Protein AF-A0A7C6UL46-F1 (afdb_monomer_lite)

Radius of gyration: 17.86 Å; chains: 1; bounding box: 62×29×45 Å

Foldseek 3Di:
DPPPVVVVVVVVVVVLVVLLLVLLCVLLVLLVQPPAPLSVLLSQLLVVQQVVCVVVVNDRDDDDVLVSLVVSQVVCCVVPVDRDPSVVSVVSLQVSQVSSLLSLLVCCLVPVPDPSNVLCCVLQAPVVQSVQQNCVVVVVDVDHGHHDSVSNSVSSVVVSVVVVPPD

Sequence (167 aa):
MKNINYFAANRAEQLNQTTDEIKINKILTQLGIMGETGTSDIIEMINLILERNRENGGNLEPYRLSDIYKMLSEKYERKYGKSSNVGAIEQRIRRTVYKALQNIASLGIEDYSNEIFQKYSTSLFDFEEVRKQMNQIKGSSMYGGKINVKKFVEGIIAWLKSDELEI

pLDDT: mean 89.24, std 13.8, range [34.62, 98.88]

Secondary structure (DSSP, 8-state):
--HHHHHHHHHHHHHHHHHHHHHHHHHHHHTT-TTSTTHHHHHHHHHHHHHHHHHTTT------HHHHHHHHHHHHHHHHSSPPPHHHHHHHHHHHHHHHHHHHHHHHHH-TT-HHHHHHHHHTS-HHHHHHHHHHHTTS-SS-PPP-HHHHHHHHHHHHHHTTS--

Structure (mmCIF, N/CA/C/O backbone):
data_AF-A0A7C6UL46-F1
#
_entry.id   AF-A0A7C6UL46-F1
#
loop_
_atom_site.group_PDB
_atom_site.id
_atom_site.type_symbol
_atom_site.label_atom_id
_atom_site.label_alt_id
_atom_site.label_comp_id
_atom_site.label_asym_id
_atom_site.label_entity_id
_atom_site.label_seq_id
_atom_site.pdbx_PDB_ins_code
_atom_site.Cartn_x
_atom_site.Cartn_y
_atom_site.Cartn_z
_atom_site.occupancy
_atom_site.B_iso_or_equiv
_atom_site.auth_seq_id
_atom_site.auth_comp_id
_atom_site.auth_asym_id
_atom_site.auth_atom_id
_atom_site.pdbx_PDB_model_num
ATOM 1 N N . MET A 1 1 ? -41.861 9.714 17.203 1.00 49.47 1 MET A N 1
ATOM 2 C CA . MET A 1 1 ? -41.222 10.126 15.929 1.00 49.47 1 MET A CA 1
ATOM 3 C C . MET A 1 1 ? -39.687 10.002 15.880 1.00 49.47 1 MET A C 1
ATOM 5 O O . MET A 1 1 ? -39.156 10.090 14.786 1.00 49.47 1 MET A O 1
ATOM 9 N N . LYS A 1 2 ? -38.953 9.717 16.976 1.00 49.28 2 LYS A N 1
ATOM 10 C CA . LYS A 1 2 ? -37.472 9.590 16.948 1.00 49.28 2 LYS A CA 1
ATOM 11 C C . LYS A 1 2 ? -36.902 8.251 16.420 1.00 49.28 2 LYS A C 1
ATOM 13 O O . LYS A 1 2 ? -35.712 8.187 16.154 1.00 49.28 2 LYS A O 1
ATOM 18 N N . ASN A 1 3 ? -37.718 7.207 16.226 1.00 54.78 3 ASN A N 1
ATOM 19 C CA . ASN A 1 3 ? -37.216 5.868 15.864 1.00 54.78 3 ASN A CA 1
ATOM 20 C C . ASN A 1 3 ? -36.879 5.682 14.375 1.00 54.78 3 ASN A C 1
ATOM 22 O O . ASN A 1 3 ? -35.936 4.970 14.064 1.00 54.78 3 ASN A O 1
ATOM 26 N N . ILE A 1 4 ? -37.591 6.328 13.446 1.00 55.97 4 ILE A N 1
ATOM 27 C CA . ILE A 1 4 ? -37.422 6.066 12.001 1.00 55.97 4 ILE A CA 1
ATOM 28 C C . ILE A 1 4 ? -36.065 6.582 11.480 1.00 55.97 4 ILE A C 1
ATOM 30 O O . ILE A 1 4 ? -35.416 5.901 10.690 1.00 55.97 4 ILE A O 1
ATOM 34 N N . ASN A 1 5 ? -35.587 7.725 11.988 1.00 61.91 5 ASN A N 1
ATOM 35 C CA . ASN A 1 5 ? -34.289 8.291 11.593 1.00 61.91 5 ASN A CA 1
ATOM 36 C C . ASN A 1 5 ? -33.089 7.462 12.076 1.00 61.91 5 ASN A C 1
ATOM 38 O O . ASN A 1 5 ? -32.083 7.399 11.379 1.00 61.91 5 ASN A O 1
ATOM 42 N N . TYR A 1 6 ? -33.193 6.790 13.227 1.00 63.19 6 TYR A N 1
ATOM 43 C CA . TYR A 1 6 ? -32.100 5.970 13.759 1.00 63.19 6 TYR A CA 1
ATOM 44 C C . TYR A 1 6 ? -31.892 4.682 12.944 1.00 63.19 6 TYR A C 1
ATOM 46 O O . TYR A 1 6 ? -30.762 4.307 12.642 1.00 63.19 6 TYR A O 1
ATOM 54 N N . PHE A 1 7 ? -32.977 4.026 12.519 1.00 65.31 7 PHE A N 1
ATOM 55 C CA . PHE A 1 7 ? -32.885 2.838 11.662 1.00 65.31 7 PHE A CA 1
ATOM 56 C C . PHE A 1 7 ? -32.388 3.164 10.248 1.00 65.31 7 PHE A C 1
ATOM 58 O O . PHE A 1 7 ? -31.629 2.383 9.677 1.00 65.31 7 PHE A O 1
ATOM 65 N N . ALA A 1 8 ? -32.778 4.314 9.689 1.00 69.19 8 ALA A N 1
ATOM 66 C CA . ALA A 1 8 ? -32.301 4.758 8.382 1.00 69.19 8 ALA A CA 1
ATOM 67 C C . ALA A 1 8 ? -30.798 5.098 8.394 1.00 69.19 8 ALA A C 1
ATOM 69 O O . ALA A 1 8 ? -30.080 4.667 7.494 1.00 69.19 8 ALA A O 1
ATOM 70 N N . ALA A 1 9 ? -30.318 5.795 9.433 1.00 68.69 9 ALA A N 1
ATOM 71 C CA . ALA A 1 9 ? 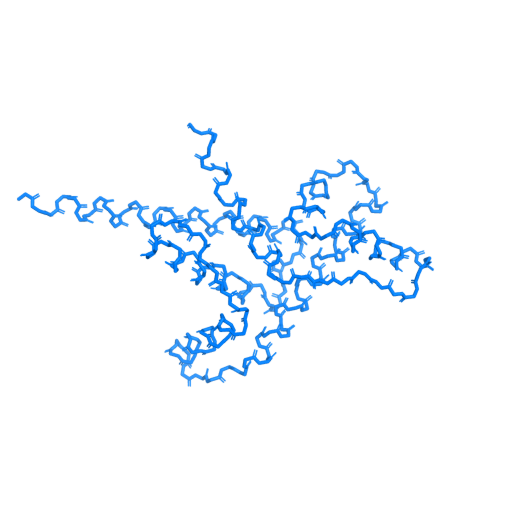-28.902 6.131 9.595 1.00 68.69 9 ALA A CA 1
ATOM 72 C C . ALA A 1 9 ? -28.023 4.878 9.749 1.00 68.69 9 ALA A C 1
ATOM 74 O O . ALA A 1 9 ? -27.068 4.710 8.996 1.00 68.69 9 ALA A O 1
ATOM 75 N N . ASN A 1 10 ? -28.410 3.943 10.627 1.00 70.38 10 ASN A N 1
ATOM 76 C CA . ASN A 1 10 ? -27.687 2.677 10.793 1.00 70.38 10 ASN A CA 1
ATOM 77 C C . ASN A 1 10 ? -27.631 1.865 9.493 1.00 70.38 10 ASN A C 1
ATOM 79 O O . ASN A 1 10 ? -26.597 1.297 9.156 1.00 70.38 10 ASN A O 1
ATOM 83 N N . ARG A 1 11 ? -28.733 1.821 8.732 1.00 72.62 11 ARG A N 1
ATOM 84 C CA . ARG A 1 11 ? -28.777 1.101 7.453 1.00 72.62 11 ARG A CA 1
ATOM 85 C C . ARG A 1 11 ? -27.864 1.739 6.404 1.00 72.62 11 ARG A C 1
ATOM 87 O O . ARG A 1 11 ? -27.209 1.011 5.665 1.00 72.62 11 ARG A O 1
ATOM 94 N N . ALA A 1 12 ? -27.815 3.069 6.338 1.00 69.19 12 ALA A N 1
ATOM 95 C CA . ALA A 1 12 ? -26.926 3.792 5.431 1.00 69.19 12 ALA A CA 1
ATOM 96 C C . ALA A 1 12 ? -25.444 3.568 5.782 1.00 69.19 12 ALA A C 1
ATOM 98 O O . ALA A 1 12 ? -24.642 3.287 4.895 1.00 69.19 12 ALA A O 1
ATOM 99 N N . GLU A 1 13 ? -25.087 3.594 7.069 1.00 68.38 13 GLU A N 1
ATOM 100 C CA . GLU A 1 13 ? -23.722 3.299 7.526 1.00 68.38 13 GLU A CA 1
ATOM 101 C C . GLU A 1 13 ? -23.288 1.866 7.189 1.00 68.38 13 GLU A C 1
ATOM 103 O O . GLU A 1 13 ? -22.175 1.654 6.706 1.00 68.38 13 GLU A O 1
ATOM 108 N N . GLN A 1 14 ? -24.177 0.886 7.375 1.00 66.00 14 GLN A N 1
ATOM 109 C CA . GLN A 1 14 ? -23.903 -0.519 7.059 1.00 66.00 14 GLN A CA 1
ATOM 110 C C . GLN A 1 14 ? -23.704 -0.753 5.552 1.00 66.00 14 GLN A C 1
ATOM 112 O O . GLN A 1 14 ? -22.815 -1.506 5.144 1.00 66.00 14 GLN A O 1
ATOM 117 N N . LEU A 1 15 ? -24.509 -0.087 4.717 1.00 67.56 15 LEU A N 1
ATOM 118 C CA . LEU A 1 15 ? -24.380 -0.132 3.257 1.00 67.56 15 LEU A CA 1
ATOM 119 C C . LEU A 1 15 ? -23.069 0.510 2.783 1.00 67.56 15 LEU A C 1
ATOM 121 O O . LEU A 1 15 ? -22.393 -0.060 1.924 1.00 67.56 15 LEU A O 1
ATOM 125 N N . ASN A 1 16 ? -22.670 1.638 3.377 1.00 72.19 16 ASN A N 1
ATOM 126 C CA . ASN A 1 16 ? -21.404 2.298 3.054 1.00 72.19 16 ASN A CA 1
ATOM 127 C C . ASN A 1 16 ? -20.195 1.434 3.436 1.00 72.19 16 ASN A C 1
ATOM 129 O O . ASN A 1 16 ? -19.322 1.220 2.602 1.00 72.19 16 ASN A O 1
ATOM 133 N N . GLN A 1 17 ? -20.177 0.844 4.637 1.00 72.19 17 GLN A N 1
ATOM 134 C CA . GLN A 1 17 ? -19.095 -0.064 5.052 1.00 72.19 17 GLN A CA 1
ATOM 135 C C . GLN A 1 17 ? -18.964 -1.282 4.128 1.00 72.19 17 GLN A C 1
ATOM 137 O O . GLN A 1 17 ? -17.859 -1.641 3.727 1.00 72.19 17 GLN A O 1
ATOM 142 N N . THR A 1 18 ? -20.093 -1.884 3.742 1.00 75.81 18 THR A N 1
ATOM 143 C CA . THR A 1 18 ? -20.105 -3.023 2.808 1.00 75.81 18 THR A CA 1
ATOM 144 C C . THR A 1 18 ? -19.55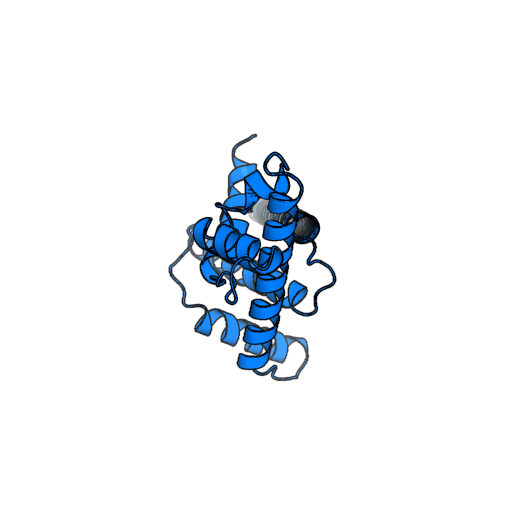7 -2.619 1.433 1.00 75.81 18 THR A C 1
ATOM 146 O O . THR A 1 18 ? -18.841 -3.383 0.787 1.00 75.81 18 THR A O 1
ATOM 149 N N . THR A 1 19 ? -19.863 -1.400 0.987 1.00 84.56 19 THR A N 1
ATOM 150 C CA . THR A 1 19 ? -19.387 -0.862 -0.295 1.00 84.56 19 THR A CA 1
ATOM 151 C C . THR A 1 19 ? -17.882 -0.585 -0.269 1.00 84.56 19 THR A C 1
ATOM 153 O O . THR A 1 19 ? -17.178 -0.969 -1.206 1.00 84.56 19 THR A O 1
ATOM 156 N N . ASP A 1 20 ? -17.378 0.019 0.810 1.00 88.69 20 ASP A N 1
ATOM 157 C CA . ASP A 1 20 ? -15.947 0.266 1.012 1.00 88.69 20 ASP A CA 1
ATOM 158 C C . ASP A 1 20 ? -15.153 -1.043 0.987 1.00 88.69 20 ASP A C 1
ATOM 160 O O . ASP A 1 20 ? -14.155 -1.150 0.275 1.00 88.69 20 ASP A O 1
ATOM 164 N N . GLU A 1 21 ? -15.620 -2.075 1.692 1.00 89.69 21 GLU A N 1
ATOM 165 C CA . GLU A 1 21 ? -14.941 -3.372 1.749 1.00 89.69 21 GLU A CA 1
ATOM 166 C C . GLU A 1 21 ? -14.853 -4.045 0.368 1.00 89.69 21 GLU A C 1
ATOM 168 O O . GLU A 1 21 ? -13.788 -4.535 -0.024 1.00 89.69 21 GLU A O 1
ATOM 173 N N . ILE A 1 22 ? -15.934 -4.010 -0.421 1.00 91.75 22 ILE A N 1
ATOM 174 C CA . ILE A 1 22 ? -15.943 -4.529 -1.800 1.00 91.75 22 ILE A CA 1
ATOM 175 C C . ILE A 1 22 ? -14.927 -3.776 -2.669 1.00 91.75 22 ILE A C 1
ATOM 177 O O . ILE A 1 22 ? -14.155 -4.400 -3.405 1.00 91.75 22 ILE A O 1
ATOM 181 N N . LYS A 1 23 ? -14.899 -2.441 -2.579 1.00 93.44 23 LYS A N 1
ATOM 182 C CA . LYS A 1 23 ? -13.968 -1.601 -3.343 1.00 93.44 23 LYS A CA 1
ATOM 183 C C . LYS A 1 23 ? -12.512 -1.856 -2.936 1.00 93.44 23 LYS A C 1
ATOM 185 O O . LYS A 1 23 ? -11.667 -2.036 -3.815 1.00 93.44 23 LYS A O 1
ATOM 190 N N . ILE A 1 24 ? -12.215 -1.941 -1.636 1.00 95.88 24 ILE A N 1
ATOM 191 C CA . ILE A 1 24 ? -10.875 -2.269 -1.121 1.00 95.88 24 ILE A CA 1
ATOM 192 C C . ILE A 1 24 ? -10.430 -3.626 -1.675 1.00 95.88 24 ILE A C 1
ATOM 194 O O . ILE A 1 24 ? -9.368 -3.718 -2.292 1.00 95.88 24 ILE A O 1
ATOM 198 N N . ASN A 1 25 ? -11.259 -4.663 -1.535 1.00 95.31 25 ASN A N 1
ATOM 199 C CA . ASN A 1 25 ? -10.939 -6.008 -2.016 1.00 95.31 25 ASN A CA 1
ATOM 200 C C . ASN A 1 25 ? -10.697 -6.041 -3.530 1.00 95.31 25 ASN A C 1
ATOM 202 O O . ASN A 1 25 ? -9.767 -6.707 -3.994 1.00 95.31 25 ASN A O 1
ATOM 206 N N . LYS A 1 26 ? -11.472 -5.280 -4.314 1.00 95.94 26 LYS A N 1
ATOM 207 C CA . LYS A 1 26 ? -11.253 -5.132 -5.760 1.00 95.94 26 LYS A CA 1
ATOM 208 C C . LYS A 1 26 ? -9.873 -4.541 -6.059 1.00 95.94 26 LYS A C 1
ATOM 210 O O . LYS A 1 26 ? -9.142 -5.114 -6.865 1.00 95.94 26 LYS A O 1
ATOM 215 N N . ILE A 1 27 ? -9.492 -3.450 -5.392 1.00 97.25 27 ILE A N 1
ATOM 216 C CA . ILE A 1 27 ? -8.179 -2.810 -5.583 1.00 97.25 27 ILE A CA 1
ATOM 217 C C . ILE A 1 27 ? -7.049 -3.783 -5.212 1.00 97.25 27 ILE A C 1
ATOM 219 O O . ILE A 1 27 ? -6.126 -3.987 -5.997 1.00 97.25 27 ILE A O 1
ATOM 223 N N . LEU A 1 28 ? -7.131 -4.441 -4.053 1.00 97.94 28 LEU A N 1
ATOM 224 C CA . LEU A 1 28 ? -6.105 -5.390 -3.598 1.00 97.94 28 LEU A CA 1
ATOM 225 C C . LEU A 1 28 ? -6.007 -6.635 -4.505 1.00 97.94 28 LEU A C 1
ATOM 227 O O . LEU A 1 28 ? -4.915 -7.180 -4.689 1.00 97.94 28 LEU A O 1
ATOM 231 N N . THR A 1 29 ? -7.118 -7.051 -5.124 1.00 98.00 29 THR A N 1
ATOM 232 C CA . THR A 1 29 ? -7.143 -8.103 -6.158 1.00 98.00 29 THR A CA 1
ATOM 233 C C . THR A 1 29 ? -6.421 -7.651 -7.420 1.00 98.00 29 THR A C 1
ATOM 235 O O . THR A 1 29 ? -5.565 -8.377 -7.918 1.00 98.00 29 THR A O 1
ATOM 238 N N . GLN A 1 30 ? -6.706 -6.441 -7.909 1.00 97.62 30 GLN A N 1
ATOM 239 C CA . GLN A 1 30 ? -6.043 -5.869 -9.087 1.00 97.62 30 GLN A CA 1
ATOM 240 C C . GLN A 1 30 ? -4.536 -5.682 -8.871 1.00 97.62 30 GLN A C 1
ATOM 242 O O . GLN A 1 30 ? -3.750 -5.861 -9.795 1.00 97.62 30 GLN A O 1
ATOM 247 N N . LEU A 1 31 ? -4.118 -5.388 -7.639 1.00 98.19 31 LEU A N 1
ATOM 248 C CA . LEU A 1 31 ? -2.708 -5.327 -7.248 1.00 98.19 31 LEU A CA 1
ATOM 249 C C . LEU A 1 31 ? -2.057 -6.711 -7.066 1.00 98.19 31 LEU A C 1
ATOM 251 O O . LEU A 1 31 ? -0.845 -6.791 -6.862 1.00 98.19 31 LEU A O 1
ATOM 255 N N . GLY A 1 32 ? -2.832 -7.800 -7.114 1.00 98.00 32 GLY A N 1
ATOM 256 C CA . GLY A 1 32 ? -2.336 -9.170 -6.989 1.00 98.00 32 GLY A CA 1
ATOM 257 C C . GLY A 1 32 ? -1.830 -9.527 -5.590 1.00 98.00 32 GLY A C 1
ATOM 258 O O . GLY A 1 32 ? -0.868 -10.285 -5.477 1.00 98.00 32 GLY A O 1
ATOM 259 N N . ILE A 1 33 ? -2.431 -8.966 -4.532 1.00 98.38 33 ILE A N 1
ATOM 260 C CA . ILE A 1 33 ? -1.987 -9.177 -3.140 1.00 98.38 33 ILE A CA 1
ATOM 261 C C . ILE A 1 33 ? -3.034 -9.829 -2.228 1.00 98.38 33 ILE A C 1
ATOM 263 O O . ILE A 1 33 ? -2.761 -10.033 -1.053 1.00 98.38 33 ILE A O 1
ATOM 267 N N . MET A 1 34 ? -4.207 -10.236 -2.722 1.00 95.06 34 MET A N 1
ATOM 268 C CA . MET A 1 34 ? -5.260 -10.826 -1.869 1.00 95.06 34 MET A CA 1
ATOM 269 C C . MET A 1 34 ? -4.838 -12.071 -1.066 1.00 95.06 34 MET A C 1
ATOM 271 O O . MET A 1 34 ? -5.400 -12.321 -0.006 1.00 95.06 34 MET A O 1
ATOM 275 N N . GLY A 1 35 ? -3.849 -12.836 -1.541 1.00 91.12 35 GLY A N 1
ATOM 276 C CA . GLY A 1 35 ? -3.332 -14.030 -0.856 1.00 91.12 35 GLY A CA 1
ATOM 277 C C . GLY A 1 35 ? -2.192 -13.772 0.138 1.00 91.12 35 GLY A C 1
ATOM 278 O O . GLY A 1 35 ? -1.692 -14.715 0.747 1.00 91.12 35 GLY A O 1
ATOM 279 N N . GLU A 1 36 ? -1.747 -12.524 0.291 1.00 97.00 36 GLU A N 1
ATOM 280 C CA . GLU A 1 36 ? -0.599 -12.187 1.133 1.00 97.00 36 GLU A CA 1
ATOM 281 C C . GLU A 1 36 ? -0.970 -12.097 2.620 1.00 97.00 36 GLU A C 1
ATOM 283 O O . GLU A 1 36 ? -2.030 -11.608 3.012 1.00 97.00 36 GLU A O 1
ATOM 288 N N . THR A 1 37 ? -0.048 -12.517 3.491 1.00 91.62 37 THR A N 1
ATOM 289 C CA . THR A 1 37 ? -0.286 -12.571 4.950 1.00 91.62 37 THR A CA 1
ATOM 290 C C . THR A 1 37 ? -0.558 -11.214 5.612 1.00 91.62 37 THR A C 1
ATOM 292 O O . THR A 1 37 ? -1.077 -11.186 6.724 1.00 91.62 37 THR A O 1
ATOM 295 N N . GLY A 1 38 ? -0.188 -10.096 4.976 1.00 96.19 38 GLY A N 1
ATOM 296 C CA . GLY A 1 38 ? -0.448 -8.744 5.481 1.00 96.19 38 GLY A CA 1
ATOM 297 C C . GLY A 1 38 ? -1.688 -8.077 4.887 1.00 96.19 38 GLY A C 1
ATOM 298 O O . GLY A 1 38 ? -1.952 -6.923 5.207 1.00 96.19 38 GLY A O 1
ATOM 299 N N . THR A 1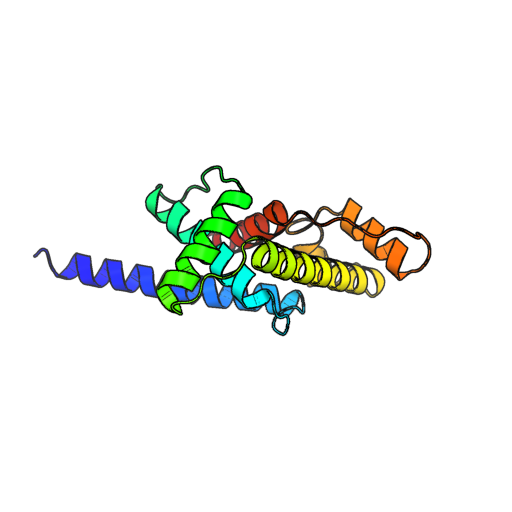 39 ? -2.450 -8.765 4.037 1.00 97.62 39 THR A N 1
ATOM 300 C CA . THR A 1 39 ? -3.633 -8.192 3.375 1.00 97.62 39 THR A CA 1
ATOM 301 C C . THR A 1 39 ? -4.736 -7.865 4.366 1.00 97.62 39 THR A C 1
ATOM 303 O O . THR A 1 39 ? -5.287 -6.768 4.323 1.00 97.62 39 THR A O 1
ATOM 306 N N . SER A 1 40 ? -5.002 -8.760 5.319 1.00 95.12 40 SER A N 1
ATOM 307 C CA . SER A 1 40 ? -5.949 -8.490 6.404 1.00 95.12 40 SER A CA 1
ATOM 308 C C . SER A 1 40 ? -5.517 -7.295 7.257 1.00 95.12 40 SER A C 1
ATOM 310 O O . SER A 1 40 ? -6.346 -6.450 7.576 1.00 95.12 40 SER A O 1
ATOM 312 N N . ASP A 1 41 ? -4.219 -7.170 7.557 1.00 96.88 41 ASP A N 1
ATOM 313 C CA . ASP A 1 41 ? -3.682 -6.021 8.293 1.00 96.88 41 ASP A CA 1
ATOM 314 C C . ASP A 1 41 ? -3.866 -4.703 7.521 1.00 96.88 41 ASP A C 1
ATOM 316 O O . ASP A 1 41 ? -4.174 -3.681 8.128 1.00 96.88 41 ASP A O 1
ATOM 320 N N . ILE A 1 42 ? -3.713 -4.713 6.191 1.00 98.25 42 ILE A N 1
ATOM 321 C CA . ILE A 1 42 ? -3.954 -3.540 5.333 1.00 98.25 42 ILE A CA 1
ATOM 322 C C . ILE A 1 42 ? -5.437 -3.154 5.329 1.00 98.25 42 ILE A C 1
ATOM 324 O O . ILE A 1 42 ? -5.753 -1.971 5.452 1.00 98.25 42 ILE A O 1
ATOM 328 N N . ILE A 1 43 ? -6.345 -4.124 5.207 1.00 96.69 43 ILE A N 1
ATOM 329 C CA . ILE A 1 43 ? -7.793 -3.868 5.229 1.00 96.69 43 ILE A CA 1
ATOM 330 C C . ILE A 1 43 ? -8.198 -3.268 6.580 1.00 96.69 43 ILE A C 1
ATOM 332 O O . ILE A 1 43 ? -8.835 -2.218 6.631 1.00 96.69 43 ILE A O 1
ATOM 336 N N . GLU A 1 44 ? -7.764 -3.882 7.681 1.00 95.75 44 GLU A N 1
ATOM 337 C CA . GLU A 1 44 ? -8.042 -3.390 9.034 1.00 95.75 44 GLU A CA 1
ATOM 338 C C . GLU A 1 44 ? -7.433 -2.003 9.276 1.00 95.75 44 GLU A C 1
ATOM 340 O O . GLU A 1 44 ? -8.055 -1.154 9.916 1.00 95.75 44 GLU A O 1
ATOM 345 N N . MET A 1 45 ? -6.246 -1.739 8.722 1.00 96.62 45 MET A N 1
ATOM 346 C CA . MET A 1 45 ? -5.612 -0.423 8.749 1.00 96.62 45 MET A CA 1
ATOM 347 C C . MET A 1 45 ? -6.463 0.642 8.050 1.00 96.62 45 MET A C 1
ATOM 349 O O . MET A 1 45 ? -6.667 1.718 8.611 1.00 96.62 45 MET A O 1
ATOM 353 N N . ILE A 1 46 ? -6.950 0.356 6.838 1.00 96.12 46 ILE A N 1
ATOM 354 C CA . ILE A 1 46 ? -7.798 1.275 6.068 1.00 96.12 46 ILE A CA 1
ATOM 355 C C . ILE A 1 46 ? -9.104 1.535 6.822 1.00 96.12 46 ILE A C 1
ATOM 357 O O . ILE A 1 46 ? -9.466 2.694 7.018 1.00 96.12 46 ILE A O 1
ATOM 361 N N . ASN A 1 47 ? -9.762 0.483 7.314 1.00 93.31 47 ASN A N 1
ATOM 362 C CA . ASN A 1 47 ? -11.014 0.598 8.062 1.00 93.31 47 ASN A CA 1
ATOM 363 C C . ASN A 1 47 ? -10.856 1.471 9.308 1.00 93.31 47 ASN A C 1
ATOM 365 O O . ASN A 1 47 ? -11.660 2.374 9.526 1.00 93.31 47 ASN A O 1
ATOM 369 N N . LEU A 1 48 ? -9.776 1.279 10.070 1.00 92.81 48 LEU A N 1
ATOM 370 C CA . LEU A 1 48 ? -9.486 2.093 11.249 1.00 92.81 48 LEU A CA 1
ATOM 371 C C . LEU A 1 48 ? -9.316 3.582 10.899 1.00 92.81 48 LEU A C 1
ATOM 373 O O . LEU A 1 48 ? -9.759 4.456 11.642 1.00 92.81 48 LEU A O 1
ATOM 377 N N . ILE A 1 49 ? -8.672 3.892 9.771 1.00 93.19 49 ILE A N 1
ATOM 378 C CA . ILE A 1 49 ? -8.501 5.280 9.320 1.00 93.19 49 ILE A CA 1
ATOM 379 C C . ILE A 1 49 ? -9.846 5.865 8.863 1.00 93.19 49 ILE A C 1
ATOM 381 O O . ILE A 1 49 ? -10.166 6.999 9.212 1.00 93.19 49 ILE A O 1
ATOM 385 N N . LEU A 1 50 ? -10.658 5.102 8.127 1.00 89.88 50 LEU A N 1
ATOM 386 C CA . LEU A 1 50 ? -11.984 5.537 7.680 1.00 89.88 50 LEU A CA 1
ATOM 387 C C . LEU A 1 50 ? -12.941 5.793 8.851 1.00 89.88 50 LEU A C 1
ATOM 389 O O . LEU A 1 50 ? -13.659 6.791 8.838 1.00 89.88 50 LEU A O 1
ATOM 393 N N . GLU A 1 51 ? -12.929 4.934 9.873 1.00 88.06 51 GLU A N 1
ATOM 394 C CA . GLU A 1 51 ? -13.689 5.124 11.116 1.00 88.06 51 GLU A CA 1
ATOM 395 C C . GLU A 1 51 ? -13.340 6.467 11.771 1.00 88.06 51 GLU A C 1
ATOM 397 O O . GLU A 1 51 ? -14.230 7.283 12.010 1.00 88.06 51 GLU A O 1
ATOM 402 N N . ARG A 1 52 ? -12.044 6.761 11.933 1.00 85.88 52 ARG A N 1
ATOM 403 C CA . ARG A 1 52 ? -11.577 8.039 12.495 1.00 85.88 52 ARG A CA 1
ATOM 404 C C . ARG A 1 52 ? -11.951 9.250 11.643 1.00 85.88 52 ARG A C 1
ATOM 406 O O . ARG A 1 52 ? -12.213 10.322 12.183 1.00 85.88 52 ARG A O 1
ATOM 413 N N . ASN A 1 53 ? -11.970 9.113 10.321 1.00 84.81 53 ASN A N 1
ATOM 414 C CA . ASN A 1 53 ? -12.376 10.207 9.438 1.00 84.81 53 ASN A CA 1
ATOM 415 C C . ASN A 1 53 ? -13.871 10.509 9.575 1.00 84.81 53 ASN A C 1
ATOM 417 O O . ASN A 1 53 ? -14.262 11.675 9.559 1.00 84.81 53 ASN A O 1
ATOM 421 N N . ARG A 1 54 ? -14.714 9.478 9.731 1.00 82.31 54 ARG A N 1
ATOM 422 C CA . ARG A 1 54 ? -16.163 9.646 9.938 1.00 82.31 54 ARG A CA 1
ATOM 423 C C . ARG A 1 54 ? -16.466 10.394 11.233 1.00 82.31 54 ARG A C 1
ATOM 425 O O . ARG A 1 54 ? -17.286 11.306 11.220 1.00 82.31 54 ARG A O 1
ATOM 432 N N . GLU A 1 55 ? -15.749 10.077 12.309 1.00 78.44 55 GLU A N 1
ATOM 433 C CA . GLU A 1 55 ? -15.865 10.783 13.595 1.00 78.44 55 GLU A CA 1
ATOM 434 C C . GLU A 1 55 ? -15.506 12.278 13.491 1.00 78.44 55 GLU A C 1
ATOM 436 O O . GLU A 1 55 ? -16.024 13.088 14.255 1.00 78.44 55 GLU A O 1
ATOM 441 N N . ASN A 1 56 ? -14.682 12.658 12.506 1.00 73.25 56 ASN A N 1
ATOM 442 C CA . ASN A 1 56 ? -14.202 14.027 12.284 1.00 73.25 56 ASN A CA 1
ATOM 443 C C . ASN A 1 56 ? -14.845 14.715 11.061 1.00 73.25 56 ASN A C 1
ATOM 445 O O . ASN A 1 56 ? -14.236 15.570 10.418 1.00 73.25 56 ASN A O 1
ATOM 449 N N . GLY A 1 57 ? -16.081 14.348 10.708 1.00 72.69 57 GLY A N 1
ATOM 450 C CA . GLY A 1 57 ? -16.832 15.027 9.643 1.00 72.69 57 GLY A CA 1
ATOM 451 C C . GLY A 1 57 ? -16.379 14.688 8.217 1.00 72.69 57 GLY A C 1
ATOM 452 O O . GLY A 1 57 ? -16.607 15.469 7.299 1.00 72.69 57 GLY A O 1
ATOM 453 N N . GLY A 1 58 ? -15.734 13.534 8.018 1.00 70.88 58 GLY A N 1
ATOM 454 C CA . GLY A 1 58 ? -15.390 12.976 6.703 1.00 70.88 58 GLY A CA 1
ATOM 455 C C . GLY A 1 58 ? -14.010 13.366 6.161 1.00 70.88 58 GLY A C 1
ATOM 456 O O . GLY A 1 58 ? -13.583 12.838 5.124 1.00 70.88 58 GLY A O 1
ATOM 457 N N . ASN A 1 59 ? -13.277 14.235 6.860 1.00 73.50 59 ASN A N 1
ATOM 458 C CA . ASN A 1 59 ? -11.939 14.667 6.460 1.00 73.50 59 ASN A CA 1
ATOM 459 C C . ASN A 1 59 ? -10.855 13.689 6.926 1.00 73.50 59 ASN A C 1
ATOM 461 O O . ASN A 1 59 ? -10.981 13.045 7.965 1.00 73.50 59 ASN A O 1
ATOM 465 N N . LEU A 1 60 ? -9.791 13.560 6.124 1.00 76.62 60 LEU A N 1
ATOM 466 C CA . LEU A 1 60 ? -8.626 12.754 6.483 1.00 76.62 60 LEU A CA 1
ATOM 467 C C . LEU A 1 60 ? -7.745 13.556 7.444 1.00 76.62 60 LEU A C 1
ATOM 469 O O . LEU A 1 60 ? -6.958 14.397 7.013 1.00 76.62 60 LEU A O 1
ATOM 473 N N . GLU A 1 61 ? -7.889 13.2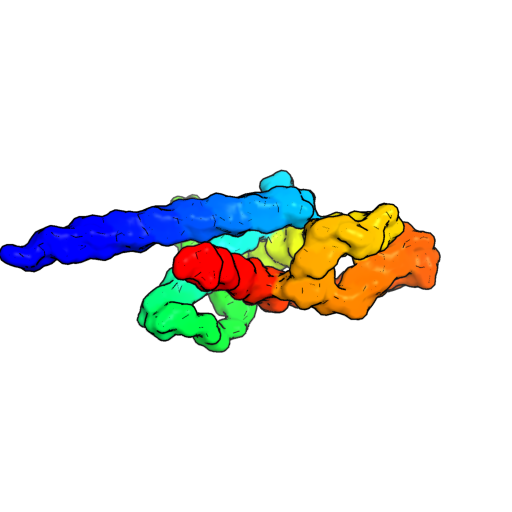96 8.739 1.00 79.38 61 GLU A N 1
ATOM 474 C CA . GLU A 1 61 ? -7.076 13.955 9.760 1.00 79.38 61 GLU A CA 1
ATOM 475 C C . GLU A 1 61 ? -5.610 13.499 9.692 1.00 79.38 61 GLU A C 1
ATOM 477 O O . GLU A 1 61 ? -5.338 12.331 9.398 1.00 79.38 61 GLU A O 1
ATOM 482 N N . PRO A 1 62 ? -4.632 14.367 10.004 1.00 85.38 62 PRO A N 1
ATOM 483 C CA . PRO A 1 62 ? -3.237 13.960 10.095 1.00 85.38 62 PRO A CA 1
ATOM 484 C C . PRO A 1 62 ? -3.036 12.818 11.102 1.00 85.38 62 PRO A C 1
ATOM 486 O O . PRO A 1 62 ? -3.491 12.867 12.245 1.00 85.38 62 PRO A O 1
ATOM 489 N N . TYR A 1 63 ? -2.288 11.787 10.706 1.00 90.50 63 TYR A N 1
ATOM 490 C CA . TYR A 1 63 ? -1.928 10.676 11.587 1.00 90.50 63 TYR A CA 1
ATOM 491 C C . TYR A 1 63 ? -0.501 10.189 11.345 1.00 90.50 63 TYR A C 1
ATOM 493 O O . TYR A 1 63 ? 0.074 10.347 10.262 1.00 90.50 63 TYR A O 1
ATOM 501 N N . ARG A 1 64 ? 0.070 9.546 12.369 1.00 94.12 64 ARG A N 1
ATOM 502 C CA . ARG A 1 64 ? 1.336 8.818 12.260 1.00 94.12 64 ARG A CA 1
ATOM 503 C C . ARG A 1 64 ? 1.050 7.334 12.075 1.00 94.12 64 ARG A C 1
ATOM 505 O O . ARG A 1 64 ? 0.233 6.762 12.793 1.00 94.12 64 ARG A O 1
ATOM 512 N N . LEU A 1 65 ? 1.766 6.686 11.155 1.00 95.88 65 LEU A N 1
ATOM 513 C CA . LEU A 1 65 ? 1.641 5.238 10.939 1.00 95.88 65 LEU A CA 1
ATOM 514 C C . LEU A 1 65 ? 1.933 4.436 12.215 1.00 95.88 65 LEU A C 1
ATOM 516 O O . LEU A 1 65 ? 1.271 3.437 12.467 1.00 95.88 65 LEU A O 1
ATOM 520 N N . SER A 1 66 ? 2.876 4.904 13.040 1.00 95.69 66 SER A N 1
ATOM 521 C CA . SER A 1 66 ? 3.206 4.281 14.326 1.00 95.69 66 SER A CA 1
ATOM 522 C C . SER A 1 66 ? 1.998 4.151 15.249 1.00 95.69 66 SER A C 1
ATOM 524 O O . SER A 1 66 ? 1.882 3.162 15.965 1.00 95.69 66 SER A O 1
ATOM 526 N N . ASP A 1 67 ? 1.109 5.143 15.231 1.00 95.44 67 ASP A N 1
ATOM 527 C CA . ASP A 1 67 ? -0.063 5.170 16.100 1.00 95.44 67 ASP A CA 1
ATOM 528 C C . ASP A 1 67 ? -1.118 4.202 15.562 1.00 95.44 67 ASP A C 1
ATOM 530 O O . ASP A 1 67 ? -1.663 3.403 16.316 1.00 95.44 67 ASP A O 1
ATOM 534 N N . ILE A 1 68 ? -1.293 4.160 14.238 1.00 96.25 68 ILE A N 1
ATOM 535 C CA . ILE A 1 68 ? -2.166 3.186 13.572 1.00 96.25 68 ILE A CA 1
ATOM 536 C C . ILE A 1 68 ? -1.725 1.742 13.854 1.00 96.25 68 ILE A C 1
ATOM 538 O O . ILE A 1 68 ? -2.557 0.902 14.190 1.00 96.25 68 ILE A O 1
ATOM 542 N N . TYR A 1 69 ? -0.425 1.438 13.790 1.00 96.50 69 TYR A N 1
ATOM 543 C CA . TYR A 1 69 ? 0.065 0.087 14.087 1.00 96.50 69 TYR A CA 1
ATOM 544 C C . TYR A 1 69 ? -0.158 -0.319 15.551 1.00 96.50 69 TYR A C 1
ATOM 546 O O . TYR A 1 69 ? -0.482 -1.478 15.821 1.00 96.50 69 TYR A O 1
ATOM 554 N N . LYS A 1 70 ? -0.022 0.618 16.501 1.00 95.69 70 LYS A N 1
ATOM 555 C CA . LYS A 1 70 ? -0.354 0.374 17.916 1.00 95.69 70 LYS A CA 1
ATOM 556 C C . LYS A 1 70 ? -1.843 0.095 18.094 1.00 95.69 70 LYS A C 1
ATOM 558 O O . LYS A 1 70 ? -2.201 -0.904 18.707 1.00 95.69 70 LYS A O 1
ATOM 563 N N . MET A 1 71 ? -2.698 0.908 17.479 1.00 94.44 71 MET A N 1
ATOM 564 C CA . MET A 1 71 ? -4.148 0.721 17.537 1.00 94.44 71 MET A CA 1
ATOM 565 C C . MET A 1 71 ? -4.586 -0.622 16.931 1.00 94.44 71 MET A C 1
ATOM 567 O O . MET A 1 71 ? -5.475 -1.274 17.475 1.00 94.44 71 MET A O 1
ATOM 571 N N . LEU A 1 72 ? -3.945 -1.082 15.848 1.00 94.69 72 LEU A N 1
ATOM 572 C CA . LEU A 1 72 ? -4.179 -2.426 15.301 1.00 94.69 72 LEU A CA 1
ATOM 573 C C . LEU A 1 72 ? -3.789 -3.523 16.294 1.00 94.69 72 LEU A C 1
ATOM 575 O O . LEU A 1 72 ? -4.566 -4.451 16.512 1.00 94.69 72 LEU A O 1
ATOM 579 N N . SER A 1 73 ? -2.623 -3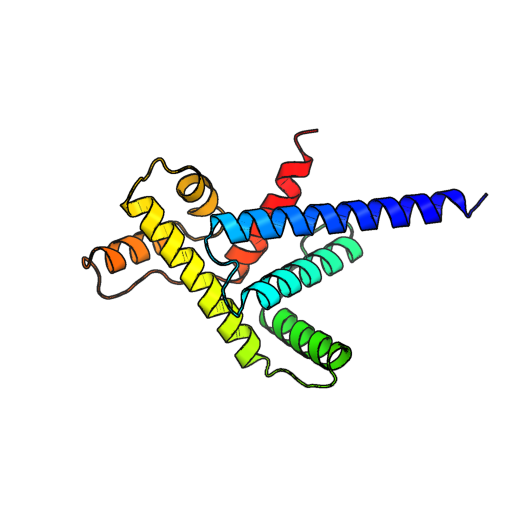.400 16.934 1.00 94.62 73 SER A N 1
ATOM 580 C CA . SER A 1 73 ? -2.197 -4.328 17.989 1.00 94.62 73 SER A CA 1
ATOM 581 C C . SER A 1 73 ? -3.222 -4.400 19.122 1.00 94.62 73 SER A C 1
ATOM 583 O O . SER A 1 73 ? -3.642 -5.492 19.497 1.00 94.62 73 SER A O 1
ATOM 585 N N . GLU A 1 74 ? -3.677 -3.252 19.624 1.00 93.81 74 GLU A N 1
ATOM 586 C CA . GLU A 1 74 ? -4.695 -3.159 20.679 1.00 93.81 74 GLU A CA 1
ATOM 587 C C . GLU A 1 74 ? -6.054 -3.722 20.233 1.00 93.81 74 GLU A C 1
ATOM 589 O O . GLU A 1 74 ? -6.769 -4.349 21.018 1.00 93.81 74 GLU A O 1
ATOM 594 N N . LYS A 1 75 ? -6.443 -3.514 18.967 1.00 91.94 75 LYS A N 1
ATOM 595 C CA . LYS A 1 75 ? -7.664 -4.093 18.382 1.00 91.94 75 LYS A CA 1
ATOM 596 C C . LYS A 1 75 ? -7.576 -5.619 18.346 1.00 91.94 75 LYS A C 1
ATOM 598 O O . LYS A 1 75 ? -8.526 -6.293 18.741 1.00 91.94 75 LYS A O 1
ATOM 603 N N . TYR A 1 76 ? -6.444 -6.169 17.916 1.00 92.62 76 TYR A N 1
ATOM 604 C CA . TYR A 1 76 ? -6.222 -7.615 17.875 1.00 92.62 76 TYR A CA 1
ATOM 605 C C . TYR A 1 76 ? -6.131 -8.237 19.262 1.00 92.62 76 TYR A C 1
ATOM 607 O O . TYR A 1 76 ? -6.674 -9.318 19.472 1.00 92.62 76 TYR A O 1
ATOM 615 N N . GLU A 1 77 ? -5.519 -7.547 20.220 1.00 91.56 77 GLU A N 1
ATOM 616 C CA . GLU A 1 77 ? -5.477 -7.998 21.606 1.00 91.56 77 GLU A CA 1
ATOM 617 C C . GLU A 1 77 ? -6.881 -8.090 22.206 1.00 91.56 77 GLU A C 1
ATOM 619 O O . GLU A 1 77 ? -7.243 -9.126 22.756 1.00 91.56 77 GLU A O 1
ATOM 624 N N . ARG A 1 78 ? -7.719 -7.067 21.998 1.00 91.44 78 ARG A N 1
ATOM 625 C CA . ARG A 1 78 ? -9.126 -7.090 22.429 1.00 91.44 78 ARG A CA 1
ATOM 626 C C . ARG A 1 78 ? -9.947 -8.181 21.739 1.00 91.44 78 ARG A C 1
ATOM 628 O O . ARG A 1 78 ? -10.792 -8.795 22.381 1.00 91.44 78 ARG A O 1
ATOM 635 N N . LYS A 1 79 ? -9.724 -8.416 20.441 1.00 88.88 79 LYS A N 1
ATOM 636 C CA . LYS A 1 79 ? -10.516 -9.365 19.638 1.00 88.88 79 LYS A CA 1
ATOM 637 C C . LYS A 1 79 ? -10.113 -10.826 19.854 1.00 88.88 79 LYS A C 1
ATOM 639 O O . LYS A 1 79 ? -10.976 -11.696 19.851 1.00 88.88 79 LYS A O 1
ATOM 644 N N . TYR A 1 80 ? -8.820 -11.098 20.015 1.00 86.94 80 TYR A N 1
ATOM 645 C CA . TYR A 1 80 ? -8.268 -12.458 20.037 1.00 86.94 80 TYR A CA 1
ATOM 646 C C . TYR A 1 80 ? -7.610 -12.832 21.373 1.00 86.94 80 TYR A C 1
ATOM 648 O O . TYR A 1 80 ? -7.095 -13.940 21.504 1.00 86.94 80 TYR A O 1
ATOM 656 N N . GLY A 1 81 ? -7.578 -11.921 22.352 1.00 82.12 81 GLY A N 1
ATOM 657 C CA . GLY A 1 81 ? -6.951 -12.146 23.659 1.00 82.12 81 GLY A CA 1
ATOM 658 C C . GLY A 1 81 ? -5.427 -12.297 23.603 1.00 82.12 81 GLY A C 1
ATOM 659 O O . GLY A 1 81 ? -4.825 -12.798 24.550 1.00 82.12 81 GLY A O 1
ATOM 660 N N . LYS A 1 82 ? -4.790 -11.914 22.487 1.00 75.00 82 LYS A N 1
ATOM 661 C CA . LYS A 1 82 ? -3.348 -12.067 22.267 1.00 75.00 82 LYS A CA 1
ATOM 662 C C . LYS A 1 82 ? -2.743 -10.788 21.706 1.00 75.00 82 LYS A C 1
ATOM 664 O O . LYS A 1 82 ? -3.109 -10.351 20.614 1.00 75.00 82 LYS A O 1
ATOM 669 N N . SER A 1 83 ? -1.768 -10.238 22.425 1.00 71.06 83 SER A N 1
ATOM 670 C CA . SER A 1 83 ? -1.012 -9.075 21.966 1.00 71.06 83 SER A CA 1
ATOM 671 C C . SER A 1 83 ? -0.182 -9.440 20.731 1.00 71.06 83 SER A C 1
ATOM 673 O O . SER A 1 83 ? 0.656 -10.348 20.759 1.00 71.06 83 SER A O 1
ATOM 675 N N . SER A 1 84 ? -0.452 -8.771 19.612 1.00 77.25 84 SER A N 1
ATOM 676 C CA . SER A 1 84 ? 0.313 -8.933 18.376 1.00 77.25 84 SER A CA 1
ATOM 677 C C . SER A 1 84 ? 1.448 -7.920 18.361 1.00 77.25 84 SER A C 1
ATOM 679 O O . SER A 1 84 ? 1.205 -6.728 18.451 1.00 77.25 84 SER A O 1
ATOM 681 N N . ASN A 1 85 ? 2.698 -8.361 18.209 1.00 90.12 85 ASN A N 1
ATOM 682 C CA . ASN A 1 85 ? 3.831 -7.434 18.185 1.00 90.12 85 ASN A CA 1
ATOM 683 C C . ASN A 1 85 ? 3.650 -6.365 17.080 1.00 90.12 85 ASN A C 1
ATOM 685 O O . ASN A 1 85 ? 3.540 -6.705 15.901 1.00 90.12 85 ASN A O 1
ATOM 689 N N . VAL A 1 86 ? 3.655 -5.083 17.465 1.00 94.50 86 VAL A N 1
ATOM 690 C CA . VAL A 1 86 ? 3.465 -3.927 16.564 1.00 94.50 86 VAL A CA 1
ATOM 691 C C . VAL A 1 86 ? 4.443 -3.957 15.386 1.00 94.50 86 VAL A C 1
ATOM 693 O O . VAL A 1 86 ? 4.045 -3.753 14.241 1.00 94.50 86 VAL A O 1
ATOM 696 N N . GLY A 1 87 ? 5.711 -4.284 15.646 1.00 95.81 87 GLY A N 1
ATOM 697 C CA . GLY A 1 87 ? 6.727 -4.422 14.605 1.00 95.81 87 GLY A CA 1
ATOM 698 C C . GLY A 1 87 ? 6.415 -5.559 13.632 1.00 95.81 87 GLY A C 1
ATOM 699 O O . GLY A 1 87 ? 6.645 -5.421 12.434 1.00 95.81 87 GLY A O 1
ATOM 700 N N . ALA A 1 88 ? 5.827 -6.662 14.102 1.00 95.12 88 ALA A N 1
ATOM 701 C CA . ALA A 1 88 ? 5.402 -7.751 13.225 1.00 95.12 88 ALA A CA 1
ATOM 702 C C . ALA A 1 88 ? 4.241 -7.338 12.303 1.00 95.12 88 ALA A C 1
ATOM 704 O O . ALA A 1 88 ? 4.268 -7.684 11.122 1.00 95.12 88 ALA A O 1
ATOM 705 N N . ILE A 1 89 ? 3.260 -6.580 12.813 1.00 96.25 89 ILE A N 1
ATOM 706 C CA . ILE A 1 89 ? 2.167 -6.005 12.004 1.00 96.25 89 ILE A CA 1
ATOM 707 C C . ILE A 1 89 ? 2.755 -5.077 10.937 1.00 96.25 89 ILE A C 1
ATOM 709 O O . ILE A 1 89 ? 2.502 -5.256 9.745 1.00 96.25 89 ILE A O 1
ATOM 713 N N . GLU A 1 90 ? 3.620 -4.145 11.346 1.00 97.75 90 GLU A N 1
ATOM 714 C CA . GLU A 1 90 ? 4.280 -3.215 10.429 1.00 97.75 90 GLU A CA 1
ATOM 715 C C . GLU A 1 90 ? 5.048 -3.955 9.323 1.00 97.75 90 GLU A C 1
ATOM 717 O O . GLU A 1 90 ? 4.922 -3.617 8.145 1.00 97.75 90 GLU A O 1
ATOM 722 N N . GLN A 1 91 ? 5.818 -4.991 9.664 1.00 97.94 91 GLN A N 1
ATOM 723 C CA . GLN A 1 91 ? 6.586 -5.750 8.675 1.00 97.94 91 GLN A CA 1
ATOM 724 C C . GLN A 1 91 ? 5.704 -6.571 7.729 1.00 97.94 91 GLN A C 1
ATOM 726 O O . GLN A 1 91 ? 6.035 -6.696 6.548 1.00 97.94 91 GLN A O 1
ATOM 731 N N . ARG A 1 92 ? 4.580 -7.132 8.192 1.00 97.50 92 ARG A N 1
ATOM 732 C CA . ARG A 1 92 ? 3.623 -7.810 7.298 1.00 97.50 92 ARG A CA 1
ATOM 733 C C . ARG A 1 92 ? 3.003 -6.834 6.303 1.00 97.50 92 ARG A C 1
ATOM 735 O O . ARG A 1 92 ? 2.998 -7.132 5.106 1.00 97.50 92 ARG A O 1
ATOM 742 N N . ILE A 1 93 ? 2.584 -5.656 6.766 1.00 98.50 93 ILE A N 1
ATOM 743 C CA . ILE A 1 93 ? 2.065 -4.588 5.901 1.00 98.50 93 ILE A CA 1
ATOM 744 C C . ILE A 1 93 ? 3.136 -4.162 4.891 1.00 98.50 93 ILE A C 1
ATOM 746 O O . ILE A 1 93 ? 2.894 -4.203 3.688 1.00 98.50 93 ILE A O 1
ATOM 750 N N . ARG A 1 94 ? 4.351 -3.825 5.345 1.00 98.56 94 ARG A N 1
ATOM 751 C CA . ARG A 1 94 ? 5.449 -3.391 4.462 1.00 98.56 94 ARG A CA 1
ATOM 752 C C . ARG A 1 94 ? 5.774 -4.418 3.383 1.00 98.56 94 ARG A C 1
ATOM 754 O O . ARG A 1 94 ? 5.895 -4.045 2.221 1.00 98.56 94 ARG A O 1
ATOM 761 N N . ARG A 1 95 ? 5.890 -5.700 3.739 1.00 98.44 95 ARG A N 1
ATOM 762 C CA . ARG A 1 95 ? 6.163 -6.763 2.758 1.00 98.44 95 ARG A CA 1
ATOM 763 C C . ARG A 1 95 ? 5.048 -6.884 1.722 1.00 98.44 95 ARG A C 1
ATOM 765 O O . ARG A 1 95 ? 5.340 -6.989 0.537 1.00 98.44 95 ARG A O 1
ATOM 772 N N . THR A 1 96 ? 3.794 -6.786 2.154 1.00 98.81 96 THR A N 1
ATOM 773 C CA . THR A 1 96 ? 2.630 -6.868 1.259 1.00 98.81 96 THR A CA 1
ATOM 774 C C . THR A 1 96 ? 2.551 -5.661 0.315 1.00 98.81 96 THR A C 1
ATOM 776 O O . THR A 1 96 ? 2.365 -5.824 -0.888 1.00 98.81 96 THR A O 1
ATOM 779 N N . VAL A 1 97 ? 2.796 -4.444 0.815 1.00 98.81 97 VAL A N 1
ATOM 780 C CA . VAL A 1 97 ? 2.860 -3.229 -0.021 1.00 98.81 97 VAL A CA 1
ATOM 781 C C . VAL A 1 97 ? 4.030 -3.293 -1.011 1.00 98.81 97 VAL A C 1
ATOM 783 O O . VAL A 1 97 ? 3.892 -2.881 -2.161 1.00 98.81 97 VAL A O 1
ATOM 786 N N . TYR A 1 98 ? 5.179 -3.840 -0.602 1.00 98.69 98 TYR A N 1
ATOM 787 C CA . TYR A 1 98 ? 6.307 -4.054 -1.512 1.00 98.69 98 TYR A CA 1
ATOM 788 C C . TYR A 1 98 ? 5.973 -5.063 -2.612 1.00 98.69 98 TYR A C 1
ATOM 790 O O . TYR A 1 98 ? 6.302 -4.828 -3.772 1.00 98.69 98 TYR A O 1
ATOM 798 N N . LYS A 1 99 ? 5.241 -6.134 -2.288 1.00 98.75 99 LYS A N 1
ATOM 799 C CA . LYS A 1 99 ? 4.751 -7.081 -3.292 1.00 98.75 99 LYS A CA 1
ATOM 800 C C . LYS A 1 99 ? 3.833 -6.408 -4.319 1.00 98.75 99 LYS A C 1
ATOM 802 O O . LYS A 1 99 ? 4.008 -6.630 -5.514 1.00 98.75 99 LYS A O 1
ATOM 807 N N . ALA A 1 100 ? 2.931 -5.527 -3.882 1.00 98.75 100 ALA A N 1
ATOM 808 C CA . ALA A 1 100 ? 2.109 -4.730 -4.796 1.00 98.75 100 ALA A CA 1
ATOM 809 C C . ALA A 1 100 ? 2.959 -3.830 -5.715 1.00 98.75 100 ALA A C 1
ATOM 811 O O . ALA A 1 100 ? 2.700 -3.775 -6.915 1.00 98.75 100 ALA A O 1
ATOM 812 N N . LEU A 1 101 ? 4.012 -3.184 -5.192 1.00 98.88 101 LEU A N 1
ATOM 813 C CA . LEU A 1 101 ? 4.956 -2.404 -6.008 1.00 98.88 101 LEU A CA 1
ATOM 814 C C . LEU A 1 101 ? 5.642 -3.275 -7.073 1.00 98.88 101 LEU A C 1
ATOM 816 O O . LEU A 1 101 ? 5.747 -2.862 -8.226 1.00 98.88 101 LEU A O 1
ATOM 820 N N . GLN A 1 102 ? 6.095 -4.477 -6.702 1.00 98.69 102 GLN A N 1
ATOM 821 C CA . GLN A 1 102 ? 6.707 -5.420 -7.642 1.00 98.69 102 GLN A CA 1
ATOM 822 C C . GLN A 1 102 ? 5.725 -5.836 -8.740 1.00 98.69 102 GLN A C 1
ATOM 824 O O . GLN A 1 102 ? 6.091 -5.810 -9.910 1.00 98.69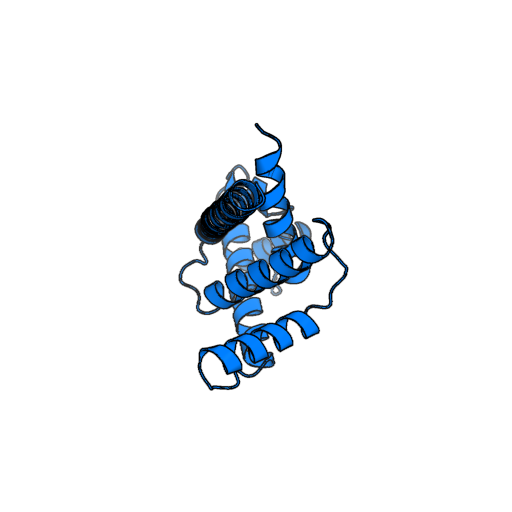 102 GLN A O 1
ATOM 829 N N . ASN A 1 103 ? 4.483 -6.168 -8.377 1.00 98.75 103 ASN A N 1
ATOM 830 C CA . ASN A 1 103 ? 3.455 -6.560 -9.339 1.00 98.75 103 ASN A CA 1
ATOM 831 C C . ASN A 1 103 ? 3.142 -5.418 -10.322 1.00 98.75 103 ASN A C 1
ATOM 833 O O . ASN A 1 103 ? 3.110 -5.646 -11.527 1.00 98.75 103 ASN A O 1
ATOM 837 N N . ILE A 1 104 ? 2.991 -4.179 -9.833 1.00 98.69 104 ILE A N 1
ATOM 838 C CA . ILE A 1 104 ? 2.764 -3.004 -10.690 1.00 98.69 104 ILE A CA 1
ATOM 839 C C . ILE A 1 104 ? 3.957 -2.741 -11.610 1.00 98.69 104 ILE A C 1
ATOM 841 O O . ILE A 1 104 ? 3.771 -2.491 -12.797 1.00 98.69 104 ILE A O 1
ATOM 845 N N . ALA A 1 105 ? 5.184 -2.836 -11.100 1.00 98.69 105 ALA A N 1
ATOM 846 C CA . ALA A 1 105 ? 6.376 -2.700 -11.929 1.00 98.69 105 ALA A CA 1
ATOM 847 C C . ALA A 1 105 ? 6.436 -3.773 -13.031 1.00 98.69 105 ALA A C 1
ATOM 849 O O . ALA A 1 105 ? 6.746 -3.440 -14.172 1.00 98.69 105 ALA A O 1
ATOM 850 N N . SER A 1 106 ? 6.106 -5.030 -12.722 1.00 98.69 106 SER A N 1
ATOM 851 C CA . SER A 1 106 ? 6.035 -6.105 -13.719 1.00 98.69 106 SER A CA 1
ATOM 852 C C . SER A 1 106 ? 4.988 -5.826 -14.797 1.00 98.69 106 SER A C 1
ATOM 854 O O . SER A 1 106 ? 5.318 -5.925 -15.975 1.00 98.69 106 SER A O 1
ATOM 856 N N . LEU A 1 107 ? 3.778 -5.396 -14.411 1.00 98.56 107 LEU A N 1
ATOM 857 C CA . LEU A 1 107 ? 2.733 -5.003 -15.365 1.00 98.56 107 LEU A CA 1
ATOM 858 C C . LEU A 1 107 ? 3.223 -3.902 -16.308 1.00 98.56 107 LEU A C 1
ATOM 860 O O . LEU A 1 107 ? 3.060 -4.021 -17.512 1.00 98.56 107 LEU A O 1
ATOM 864 N N . GLY A 1 108 ? 3.884 -2.867 -15.781 1.00 98.31 108 GLY A N 1
ATOM 865 C CA . GLY A 1 108 ? 4.432 -1.792 -16.610 1.00 98.31 108 GLY A CA 1
ATOM 866 C C . GLY A 1 108 ? 5.607 -2.216 -17.496 1.00 98.31 108 GLY A C 1
ATOM 867 O O . GLY A 1 108 ? 5.857 -1.578 -18.512 1.00 98.31 108 GLY A O 1
ATOM 868 N N . ILE A 1 109 ? 6.365 -3.256 -17.127 1.00 98.31 109 ILE A N 1
ATOM 869 C CA . ILE A 1 109 ? 7.415 -3.813 -17.998 1.00 98.31 109 ILE A CA 1
ATOM 870 C C . ILE A 1 109 ? 6.779 -4.553 -19.174 1.00 98.31 109 ILE A C 1
ATOM 872 O O . ILE A 1 109 ? 7.267 -4.426 -20.294 1.00 98.31 109 ILE A O 1
ATOM 876 N N . GLU A 1 110 ? 5.738 -5.335 -18.898 1.00 98.06 110 GLU A N 1
ATOM 877 C CA . GLU A 1 110 ? 5.032 -6.136 -19.895 1.00 98.06 110 GLU A CA 1
ATOM 878 C C . GLU A 1 110 ? 4.208 -5.256 -20.843 1.00 98.06 110 GLU A C 1
ATOM 880 O O . GLU A 1 110 ? 4.309 -5.400 -22.059 1.00 98.06 110 GLU A O 1
ATOM 885 N N . ASP A 1 111 ? 3.452 -4.304 -20.294 1.00 97.69 111 ASP A N 1
ATOM 886 C CA . ASP A 1 111 ? 2.598 -3.394 -21.047 1.00 97.69 111 ASP A CA 1
ATOM 887 C C . ASP A 1 111 ? 2.394 -2.057 -20.308 1.00 97.69 111 ASP A C 1
ATOM 889 O O . ASP A 1 111 ? 1.631 -1.941 -19.348 1.00 97.69 111 ASP A O 1
ATOM 893 N N . TYR A 1 112 ? 3.033 -0.995 -20.806 1.00 95.88 112 TYR A N 1
ATOM 894 C CA . TYR A 1 112 ? 2.852 0.365 -20.283 1.00 95.88 112 TYR A CA 1
ATOM 895 C C . TYR A 1 112 ? 1.428 0.909 -20.478 1.00 95.88 112 TYR A C 1
ATOM 897 O O . TYR A 1 112 ? 1.055 1.861 -19.793 1.00 95.88 112 TYR A O 1
ATOM 905 N N . SER A 1 113 ? 0.645 0.353 -21.406 1.00 97.31 113 SER A N 1
ATOM 906 C CA . SER A 1 113 ? -0.752 0.736 -21.638 1.00 97.31 113 SER A CA 1
ATOM 907 C C . SER A 1 113 ? -1.741 -0.005 -20.734 1.00 97.31 113 SER A C 1
ATOM 909 O O . SER A 1 113 ? -2.922 0.337 -20.720 1.00 97.31 113 SER A O 1
ATOM 911 N N . ASN A 1 114 ? -1.262 -0.951 -19.919 1.00 97.94 114 ASN A N 1
ATOM 912 C CA . ASN A 1 114 ? -2.086 -1.697 -18.982 1.00 97.94 114 ASN A CA 1
ATOM 913 C C . ASN A 1 114 ? -2.841 -0.757 -18.025 1.00 97.94 114 ASN A C 1
ATOM 915 O O . ASN A 1 114 ? -2.244 0.065 -17.322 1.00 97.94 114 ASN A O 1
ATOM 919 N N . GLU A 1 115 ? -4.163 -0.917 -17.956 1.00 97.06 115 GLU A N 1
ATOM 920 C CA . GLU A 1 115 ? -5.037 -0.033 -17.178 1.00 97.06 115 GLU A CA 1
ATOM 921 C C . GLU A 1 115 ? -4.699 -0.030 -15.681 1.00 97.06 115 GLU A C 1
ATOM 923 O O . GLU A 1 115 ? -4.710 1.023 -15.048 1.00 97.06 115 GLU A O 1
ATOM 928 N N . ILE A 1 116 ? -4.348 -1.185 -15.104 1.00 97.75 116 ILE A N 1
ATOM 929 C CA . ILE A 1 116 ? -4.000 -1.308 -13.680 1.00 97.75 116 ILE A CA 1
ATOM 930 C C . ILE A 1 116 ? -2.691 -0.561 -13.395 1.00 97.75 116 ILE A C 1
ATOM 932 O O . ILE A 1 116 ? -2.588 0.155 -12.393 1.00 97.75 116 ILE A O 1
ATOM 936 N N . PHE A 1 117 ? -1.703 -0.681 -14.286 1.00 98.50 117 PHE A N 1
ATOM 937 C CA . PHE A 1 117 ? -0.451 0.064 -14.184 1.00 98.50 117 PHE A CA 1
ATOM 938 C C . PHE A 1 117 ? -0.683 1.578 -14.265 1.00 98.50 117 PHE A C 1
ATOM 940 O O . PHE A 1 117 ? -0.238 2.314 -13.379 1.00 98.50 117 PHE A O 1
ATOM 947 N N . GLN A 1 118 ? -1.408 2.048 -15.284 1.00 97.44 118 GLN A N 1
ATOM 948 C CA . GLN A 1 118 ? -1.732 3.470 -15.457 1.00 97.44 118 GLN A CA 1
ATOM 949 C C . GLN A 1 118 ? -2.474 4.025 -14.239 1.00 97.44 118 GLN A C 1
ATOM 951 O O . GLN A 1 118 ? -2.122 5.084 -13.718 1.00 97.44 118 GLN A O 1
ATOM 956 N N . LYS A 1 119 ? -3.445 3.262 -13.730 1.00 95.62 119 LYS A N 1
ATOM 957 C CA . LYS A 1 119 ? -4.275 3.651 -12.593 1.00 95.62 119 LYS A CA 1
ATOM 958 C C . LYS A 1 119 ? -3.472 3.820 -11.306 1.00 95.62 119 LYS A C 1
ATOM 960 O O . LYS A 1 119 ? -3.661 4.808 -10.603 1.00 95.62 119 LYS A O 1
ATOM 965 N N . TYR A 1 120 ? -2.594 2.870 -10.977 1.00 97.94 120 TYR A N 1
ATOM 966 C CA . TYR A 1 120 ? -2.012 2.787 -9.631 1.00 97.94 120 TYR A CA 1
ATOM 967 C C . TYR A 1 120 ? -0.546 3.204 -9.517 1.00 97.94 120 TYR A C 1
ATOM 969 O O . TYR A 1 120 ? -0.092 3.493 -8.404 1.00 97.94 120 TYR A O 1
ATOM 977 N N . SER A 1 121 ? 0.196 3.284 -10.624 1.00 97.62 121 SER A N 1
ATOM 978 C CA . SER A 1 121 ? 1.630 3.619 -10.604 1.00 97.62 121 SER A CA 1
ATOM 979 C C . SER A 1 121 ? 1.935 5.008 -10.025 1.00 97.62 121 SER A C 1
ATOM 981 O O . SER A 1 121 ? 2.999 5.199 -9.438 1.00 97.62 121 SER A O 1
ATOM 983 N N . THR A 1 122 ? 1.001 5.957 -10.134 1.00 96.75 122 THR A N 1
ATOM 984 C CA . THR A 1 122 ? 1.117 7.320 -9.582 1.00 96.75 122 THR A CA 1
ATOM 985 C C . THR A 1 122 ? 0.206 7.555 -8.375 1.00 96.75 122 THR A C 1
ATOM 987 O O . THR A 1 122 ? 0.578 8.297 -7.457 1.00 96.75 122 THR A O 1
ATOM 990 N N . SER A 1 123 ? -0.976 6.923 -8.359 1.00 96.38 123 SER A N 1
ATOM 991 C CA . SER A 1 123 ? -1.983 7.156 -7.321 1.00 96.38 123 SER A CA 1
ATOM 992 C C . SER A 1 123 ? -1.634 6.461 -6.005 1.00 96.38 123 SER A C 1
ATOM 994 O O . SER A 1 123 ? -1.872 7.019 -4.940 1.00 96.38 123 SER A O 1
ATOM 996 N N . LEU A 1 124 ? -1.071 5.246 -6.060 1.00 98.25 124 LEU A N 1
ATOM 997 C CA . LEU A 1 124 ? -0.712 4.466 -4.867 1.00 98.25 124 LEU A CA 1
ATOM 998 C C . LEU A 1 124 ? 0.793 4.485 -4.589 1.00 98.25 124 LEU A C 1
ATOM 1000 O O . LEU A 1 124 ? 1.222 4.293 -3.451 1.00 98.25 124 LEU A O 1
ATOM 1004 N N . PHE A 1 125 ? 1.603 4.749 -5.614 1.00 98.56 125 PHE A N 1
ATOM 1005 C CA . PHE A 1 125 ? 3.060 4.724 -5.534 1.00 98.56 125 PHE A CA 1
ATOM 1006 C C . PHE A 1 125 ? 3.681 6.012 -6.066 1.00 98.56 125 PHE A C 1
ATOM 1008 O O . PHE A 1 125 ? 3.040 6.831 -6.719 1.00 98.56 125 PHE A O 1
ATOM 1015 N N . ASP A 1 126 ? 4.944 6.244 -5.725 1.00 98.19 126 ASP A N 1
ATOM 1016 C CA . ASP A 1 126 ? 5.753 7.212 -6.456 1.00 98.19 126 ASP A CA 1
ATOM 1017 C C . ASP A 1 126 ? 6.203 6.574 -7.773 1.00 98.19 126 ASP A C 1
ATOM 1019 O O . ASP A 1 126 ? 6.820 5.508 -7.768 1.00 98.19 126 ASP A O 1
ATOM 1023 N N . PHE A 1 127 ? 5.892 7.219 -8.896 1.00 97.94 127 PHE A N 1
ATOM 1024 C CA . PHE A 1 127 ? 6.224 6.694 -10.215 1.00 97.94 127 PHE A CA 1
ATOM 1025 C C . PHE A 1 127 ? 7.735 6.534 -10.421 1.00 97.94 127 PHE A C 1
ATOM 1027 O O . PHE A 1 127 ? 8.177 5.636 -11.139 1.00 97.94 127 PHE A O 1
ATOM 1034 N N . GLU A 1 128 ? 8.558 7.366 -9.780 1.00 98.38 128 GLU A N 1
ATOM 1035 C CA . GLU A 1 128 ? 10.007 7.197 -9.810 1.00 98.38 128 GLU A CA 1
ATOM 1036 C C . GLU A 1 128 ? 10.430 5.897 -9.119 1.00 98.38 128 GLU A C 1
ATOM 1038 O O . GLU A 1 128 ? 11.247 5.151 -9.660 1.00 98.38 128 GLU A O 1
ATOM 1043 N N . GLU A 1 129 ? 9.828 5.577 -7.973 1.00 98.75 129 GLU A N 1
ATOM 1044 C CA . GLU A 1 129 ? 10.089 4.325 -7.261 1.00 98.75 129 GLU A CA 1
ATOM 1045 C C . GLU A 1 129 ? 9.561 3.111 -8.038 1.00 98.75 129 GLU A C 1
ATOM 1047 O O . GLU A 1 129 ? 10.241 2.086 -8.099 1.00 98.75 129 GLU A O 1
ATOM 1052 N N . VAL A 1 130 ? 8.426 3.237 -8.736 1.00 98.75 130 VAL A N 1
ATOM 1053 C CA . VAL A 1 130 ? 7.960 2.212 -9.687 1.00 98.75 130 VAL A CA 1
ATOM 1054 C C . VAL A 1 130 ? 9.008 1.981 -10.777 1.00 98.75 130 VAL A C 1
ATOM 1056 O O . VAL A 1 130 ? 9.439 0.847 -10.971 1.00 98.75 130 VAL A O 1
ATOM 1059 N N . ARG A 1 131 ? 9.513 3.035 -11.434 1.00 98.44 131 ARG A N 1
ATOM 1060 C CA . ARG A 1 131 ? 10.559 2.904 -12.468 1.00 98.44 131 ARG A CA 1
ATOM 1061 C C . ARG A 1 131 ? 11.856 2.295 -11.933 1.00 98.44 131 ARG A C 1
ATOM 1063 O O . ARG A 1 131 ? 12.465 1.474 -12.620 1.00 98.44 131 ARG A O 1
ATOM 1070 N N . LYS A 1 132 ? 12.277 2.648 -10.714 1.00 98.69 132 LYS A N 1
ATOM 1071 C CA . LYS A 1 132 ? 13.427 2.008 -10.046 1.00 98.69 132 LYS A CA 1
ATOM 1072 C C . LYS A 1 132 ? 13.183 0.513 -9.854 1.00 98.69 132 LYS A C 1
ATOM 1074 O O . LYS A 1 132 ? 14.055 -0.288 -10.185 1.00 98.69 132 LYS A O 1
ATOM 1079 N N . GLN A 1 133 ? 11.986 0.128 -9.408 1.00 98.81 133 GLN A N 1
ATOM 1080 C CA . GLN A 1 133 ? 11.613 -1.280 -9.276 1.00 98.81 133 GLN A CA 1
ATOM 1081 C C . GLN A 1 133 ? 11.604 -2.001 -10.631 1.00 98.81 133 GLN A C 1
ATOM 1083 O O . GLN A 1 133 ? 12.100 -3.122 -10.727 1.00 98.81 133 GLN A O 1
ATOM 1088 N N . MET A 1 134 ? 11.124 -1.349 -11.693 1.00 98.62 134 MET A N 1
ATOM 1089 C CA . MET A 1 134 ? 11.154 -1.906 -13.048 1.00 98.62 134 MET A CA 1
ATOM 1090 C C . MET A 1 134 ? 12.589 -2.151 -13.529 1.00 98.62 134 MET A C 1
ATOM 1092 O O . MET A 1 134 ? 12.894 -3.192 -14.106 1.00 98.62 134 MET A O 1
ATOM 1096 N N . ASN A 1 135 ? 13.494 -1.201 -13.288 1.00 98.44 135 ASN A N 1
ATOM 1097 C CA . ASN A 1 135 ? 14.905 -1.339 -13.648 1.00 98.44 135 ASN A CA 1
ATOM 1098 C C . ASN A 1 135 ? 15.591 -2.466 -12.869 1.00 98.44 135 ASN A C 1
ATOM 1100 O O . ASN A 1 135 ? 16.371 -3.217 -13.450 1.00 98.44 135 ASN A O 1
ATOM 1104 N N . GLN A 1 136 ? 15.257 -2.639 -11.588 1.00 98.50 136 GLN A N 1
ATOM 1105 C CA . GLN A 1 136 ? 15.748 -3.774 -10.810 1.00 98.50 136 GLN A CA 1
ATOM 1106 C C . GLN A 1 136 ? 15.268 -5.114 -11.385 1.00 98.50 136 GLN A C 1
ATOM 1108 O O . GLN A 1 136 ? 16.079 -6.017 -11.564 1.00 98.50 136 GLN A O 1
ATOM 1113 N N . ILE A 1 137 ? 13.978 -5.244 -11.718 1.00 98.12 137 ILE A N 1
ATOM 1114 C CA . ILE A 1 137 ? 13.415 -6.484 -12.288 1.00 98.12 137 ILE A CA 1
ATOM 1115 C C . ILE A 1 137 ? 14.065 -6.817 -13.640 1.00 98.12 137 ILE A C 1
ATOM 1117 O O . ILE A 1 137 ? 14.378 -7.974 -13.900 1.00 98.12 137 ILE A O 1
ATOM 1121 N N . LYS A 1 138 ? 14.334 -5.805 -14.474 1.00 97.56 138 LYS A N 1
ATOM 1122 C CA . LYS A 1 138 ? 15.046 -5.963 -15.757 1.00 97.56 138 LYS A CA 1
ATOM 1123 C C . LYS A 1 138 ? 16.553 -6.228 -15.608 1.00 97.56 138 LYS A C 1
ATOM 1125 O O . LYS A 1 138 ? 17.223 -6.444 -16.612 1.00 97.56 138 LYS A O 1
ATOM 1130 N N . GLY A 1 139 ? 17.104 -6.159 -14.394 1.00 96.31 139 GLY A N 1
ATOM 1131 C CA . GLY A 1 139 ? 18.534 -6.338 -14.130 1.00 96.31 139 GLY A CA 1
ATOM 1132 C C . GLY A 1 139 ? 19.417 -5.130 -14.468 1.00 96.31 139 GLY A C 1
ATOM 1133 O O . GLY A 1 139 ? 20.637 -5.239 -14.403 1.00 96.31 139 GLY A O 1
ATOM 1134 N N . SER A 1 140 ? 18.838 -3.968 -14.797 1.00 95.38 140 SER A N 1
ATOM 1135 C CA . SER A 1 140 ? 19.593 -2.740 -15.096 1.00 95.38 140 SER A CA 1
ATOM 1136 C C . SER A 1 140 ? 19.952 -1.911 -13.855 1.00 95.38 140 SER A C 1
ATOM 1138 O O . SER A 1 140 ? 20.646 -0.903 -13.962 1.00 95.38 140 SER A O 1
ATOM 1140 N N . SER A 1 141 ? 19.497 -2.327 -12.670 1.00 95.88 141 SER A N 1
ATOM 1141 C CA . SER A 1 141 ? 19.861 -1.747 -11.374 1.00 95.88 141 SER A CA 1
ATOM 1142 C C . SER A 1 141 ? 19.965 -2.844 -10.318 1.00 95.88 141 SER A C 1
ATOM 1144 O O . SER A 1 141 ? 19.148 -3.760 -10.286 1.00 95.88 141 SER A O 1
ATOM 1146 N N . MET A 1 142 ? 20.927 -2.719 -9.401 1.00 93.06 142 MET A N 1
ATOM 1147 C CA . MET A 1 142 ? 21.018 -3.596 -8.226 1.00 93.06 142 MET A CA 1
ATOM 1148 C C . MET A 1 142 ? 19.944 -3.267 -7.175 1.00 93.06 142 MET A C 1
ATOM 1150 O O . MET A 1 142 ? 19.535 -4.134 -6.404 1.00 93.06 142 MET A O 1
ATOM 1154 N N . TYR A 1 143 ? 19.472 -2.017 -7.150 1.00 94.00 143 TYR A N 1
ATOM 1155 C CA . TYR A 1 143 ? 18.524 -1.518 -6.156 1.00 94.00 143 TYR A CA 1
ATOM 1156 C C . TYR A 1 143 ? 17.147 -1.264 -6.770 1.00 94.00 143 TYR A C 1
ATOM 1158 O O . TYR A 1 143 ? 17.038 -0.680 -7.852 1.00 94.00 143 TYR A O 1
ATOM 1166 N N . GLY A 1 144 ? 16.112 -1.699 -6.050 1.00 96.44 144 GLY A N 1
ATOM 1167 C CA . GLY A 1 144 ? 14.704 -1.503 -6.386 1.00 96.44 144 GLY A CA 1
ATOM 1168 C C . GLY A 1 144 ? 14.108 -0.195 -5.897 1.00 96.44 144 GLY A C 1
ATOM 1169 O O . GLY A 1 144 ? 14.772 0.633 -5.271 1.00 96.44 144 GLY A O 1
ATOM 1170 N N . GLY A 1 145 ? 12.814 -0.053 -6.171 1.00 97.81 145 GLY A N 1
ATOM 1171 C CA . GLY A 1 145 ? 12.004 1.032 -5.640 1.00 97.81 145 GLY A CA 1
ATOM 1172 C C . GLY A 1 145 ? 11.732 0.864 -4.150 1.00 97.81 145 GLY A C 1
ATOM 1173 O O . GLY A 1 145 ? 11.697 -0.243 -3.613 1.00 97.81 145 GLY A O 1
ATOM 1174 N N . LYS A 1 146 ? 11.504 1.981 -3.472 1.00 98.31 146 LYS A N 1
ATOM 1175 C CA . LYS A 1 146 ? 11.095 2.054 -2.074 1.00 98.31 146 LYS A CA 1
ATOM 1176 C C . LYS A 1 146 ? 9.591 2.267 -1.980 1.00 98.31 146 LYS A C 1
ATOM 1178 O O . LYS A 1 146 ? 8.982 2.976 -2.774 1.00 98.31 146 LYS A O 1
ATOM 1183 N N . ILE A 1 147 ? 8.993 1.689 -0.945 1.00 98.50 147 ILE A N 1
ATOM 1184 C CA . ILE A 1 147 ? 7.573 1.880 -0.644 1.00 98.50 147 ILE A CA 1
ATOM 1185 C C . ILE A 1 147 ? 7.345 3.020 0.341 1.00 98.50 147 ILE A C 1
ATOM 1187 O O . ILE A 1 147 ? 8.114 3.226 1.281 1.00 98.50 147 ILE A O 1
ATOM 1191 N N . ASN A 1 148 ? 6.204 3.684 0.182 1.00 98.50 148 ASN A N 1
ATOM 1192 C CA . ASN A 1 148 ? 5.631 4.572 1.180 1.00 98.50 148 ASN A CA 1
ATOM 1193 C C . ASN A 1 148 ? 4.248 4.035 1.571 1.00 98.50 148 ASN A C 1
ATOM 1195 O O . ASN A 1 148 ? 3.275 4.217 0.845 1.00 98.50 148 ASN A O 1
ATOM 1199 N N . VAL A 1 149 ? 4.172 3.365 2.726 1.00 98.50 149 VAL A N 1
ATOM 1200 C CA . VAL A 1 149 ? 2.927 2.744 3.217 1.00 98.50 149 VAL A CA 1
ATOM 1201 C C . VAL A 1 149 ? 1.821 3.782 3.417 1.00 98.50 149 VAL A C 1
ATOM 1203 O O . VAL A 1 149 ? 0.668 3.500 3.112 1.00 98.50 149 VAL A O 1
ATOM 1206 N N . LYS A 1 150 ? 2.164 4.994 3.878 1.00 97.44 150 LYS A N 1
ATOM 1207 C CA . LYS A 1 150 ? 1.184 6.069 4.076 1.00 97.44 150 LYS A CA 1
ATOM 1208 C C . LYS A 1 150 ? 0.563 6.470 2.742 1.00 97.44 150 LYS A C 1
ATOM 1210 O O . LYS A 1 150 ? -0.651 6.419 2.621 1.00 97.44 150 LYS A O 1
ATOM 1215 N N . LYS A 1 151 ? 1.394 6.755 1.731 1.00 97.50 151 LYS A N 1
ATOM 1216 C CA . LYS A 1 151 ? 0.922 7.089 0.377 1.00 97.50 151 LYS A CA 1
ATOM 1217 C C . LYS A 1 151 ? 0.047 5.980 -0.209 1.00 97.50 151 LYS A C 1
ATOM 1219 O O . LYS A 1 151 ? -1.006 6.274 -0.757 1.00 97.50 151 LYS A O 1
ATOM 1224 N N . PHE A 1 152 ? 0.463 4.725 -0.061 1.00 98.62 152 PHE A N 1
ATOM 1225 C CA . PHE A 1 152 ? -0.298 3.579 -0.554 1.00 98.62 152 PHE A CA 1
ATOM 1226 C C . PHE A 1 152 ? -1.706 3.517 0.056 1.00 98.62 152 PHE A C 1
ATOM 1228 O O . PHE A 1 152 ? -2.695 3.439 -0.668 1.00 98.62 152 PHE A O 1
ATOM 1235 N N . VAL A 1 153 ? -1.802 3.604 1.385 1.00 97.44 153 VAL A N 1
ATOM 1236 C CA . VAL A 1 153 ? -3.078 3.532 2.112 1.00 97.44 153 VAL A CA 1
ATOM 1237 C C . VAL A 1 153 ? -3.955 4.757 1.841 1.00 97.44 153 VAL A C 1
ATOM 1239 O O . VAL A 1 153 ? -5.139 4.606 1.548 1.00 97.44 153 VAL A O 1
ATOM 1242 N N . GLU A 1 154 ? -3.387 5.964 1.879 1.00 95.25 154 GLU A N 1
ATOM 1243 C CA . GLU A 1 154 ? -4.118 7.204 1.582 1.00 95.25 154 GLU A CA 1
ATOM 1244 C C . GLU A 1 154 ? -4.604 7.248 0.130 1.00 95.25 154 GLU A C 1
ATOM 1246 O O . GLU A 1 154 ? -5.710 7.714 -0.131 1.00 95.25 154 GLU A O 1
ATOM 1251 N N . GLY A 1 155 ? -3.825 6.702 -0.807 1.00 95.94 155 GLY A N 1
ATOM 1252 C CA . GLY A 1 155 ? -4.227 6.559 -2.202 1.00 95.94 155 GLY A CA 1
ATOM 1253 C C . GLY A 1 155 ? -5.431 5.632 -2.371 1.00 95.94 155 GLY A C 1
ATOM 1254 O O . GLY A 1 155 ? -6.345 5.963 -3.121 1.00 95.94 155 GLY A O 1
ATOM 1255 N N . ILE A 1 156 ? -5.485 4.505 -1.646 1.00 96.25 156 ILE A N 1
ATOM 1256 C CA . ILE A 1 156 ? -6.669 3.630 -1.650 1.00 96.25 156 ILE A CA 1
ATOM 1257 C C . ILE A 1 156 ? -7.876 4.381 -1.087 1.00 96.25 156 ILE A C 1
ATOM 1259 O O . ILE A 1 156 ? -8.927 4.385 -1.715 1.00 96.25 156 ILE A O 1
ATOM 1263 N N . ILE A 1 157 ? -7.723 5.067 0.048 1.00 93.88 157 ILE A N 1
ATOM 1264 C CA . ILE A 1 157 ? -8.806 5.851 0.664 1.00 93.88 157 ILE A CA 1
ATOM 1265 C C . ILE A 1 157 ? -9.332 6.930 -0.294 1.00 93.88 157 ILE A C 1
ATOM 1267 O O . ILE A 1 157 ? -10.541 7.137 -0.376 1.00 93.88 157 ILE A O 1
ATOM 1271 N N . ALA A 1 158 ? -8.452 7.598 -1.043 1.00 91.44 158 ALA A N 1
ATOM 1272 C CA . ALA A 1 158 ? -8.858 8.572 -2.053 1.00 91.44 158 ALA A CA 1
ATOM 1273 C C . ALA A 1 158 ? -9.682 7.927 -3.184 1.00 91.44 158 ALA A C 1
ATOM 1275 O O . ALA A 1 158 ? -10.696 8.492 -3.584 1.00 91.44 158 ALA A O 1
ATOM 1276 N N . TRP A 1 159 ? -9.303 6.726 -3.637 1.00 90.75 159 TRP A N 1
ATOM 1277 C CA . TRP A 1 159 ? -10.066 5.951 -4.626 1.00 90.75 159 TRP A CA 1
ATOM 1278 C C . TRP A 1 159 ? -11.459 5.542 -4.135 1.00 90.75 159 TRP A C 1
ATOM 1280 O O . TRP A 1 159 ? -12.398 5.494 -4.924 1.00 90.75 159 TRP A O 1
ATOM 1290 N N . LEU A 1 160 ? -11.622 5.260 -2.839 1.00 88.62 160 LEU A N 1
ATOM 1291 C CA . LEU A 1 160 ? -12.941 4.931 -2.287 1.00 88.62 160 LEU A CA 1
ATOM 1292 C C . LEU A 1 160 ? -13.916 6.107 -2.419 1.00 88.62 160 LEU A C 1
ATOM 1294 O O . LEU A 1 160 ? -15.080 5.890 -2.763 1.00 88.62 160 LEU A O 1
ATOM 1298 N N . LYS A 1 161 ? -13.400 7.327 -2.216 1.00 81.06 161 LYS A N 1
ATOM 1299 C CA . LYS A 1 161 ? -14.138 8.594 -2.300 1.00 81.06 161 LYS A CA 1
ATOM 1300 C C . LYS A 1 161 ? -14.382 9.071 -3.734 1.00 81.06 161 LYS A C 1
ATOM 1302 O O . LYS A 1 161 ? -15.400 9.701 -3.988 1.00 81.06 161 LYS A O 1
ATOM 1307 N N . SER A 1 162 ? -13.472 8.808 -4.677 1.00 72.69 162 SER A N 1
ATOM 1308 C CA . SER A 1 162 ? -13.630 9.280 -6.064 1.00 72.69 162 SER A CA 1
ATOM 1309 C C . SER A 1 162 ? -14.815 8.630 -6.781 1.00 72.69 162 SER A C 1
ATOM 1311 O O . SER A 1 162 ? -15.489 9.295 -7.557 1.00 72.69 162 SER A O 1
ATOM 1313 N N . ASP A 1 163 ? -15.116 7.369 -6.462 1.00 57.72 163 ASP A N 1
ATOM 1314 C CA . ASP A 1 163 ? -16.270 6.640 -7.010 1.00 57.72 163 ASP A CA 1
ATOM 1315 C C . ASP A 1 163 ? -17.620 7.103 -6.407 1.00 57.72 163 ASP A C 1
ATOM 1317 O O . ASP A 1 163 ? -18.666 6.588 -6.789 1.00 57.72 163 ASP A O 1
ATOM 1321 N N . GLU A 1 164 ? -17.632 8.038 -5.447 1.00 51.56 164 GLU A N 1
ATOM 1322 C CA . GLU A 1 164 ? -18.868 8.666 -4.936 1.00 51.56 164 GLU A CA 1
ATOM 1323 C C . GLU A 1 164 ? -19.307 9.881 -5.777 1.00 51.56 164 GLU A C 1
ATOM 1325 O O . GLU A 1 164 ? -20.400 10.399 -5.570 1.00 51.56 164 GLU A O 1
ATOM 1330 N N . LEU A 1 165 ? -18.473 10.338 -6.724 1.00 40.28 165 LEU A N 1
ATOM 1331 C CA . LEU A 1 165 ? -18.705 11.543 -7.536 1.00 40.28 165 LEU A CA 1
ATOM 1332 C C . LEU A 1 165 ? -19.230 11.257 -8.956 1.00 40.28 165 LEU A C 1
ATOM 1334 O O . LEU A 1 165 ? -19.420 12.196 -9.726 1.00 40.28 165 LEU A O 1
ATOM 1338 N N . GLU A 1 166 ? -19.475 9.991 -9.307 1.00 35.22 166 GLU A N 1
ATOM 1339 C CA . GLU A 1 166 ? -20.059 9.581 -10.600 1.00 35.22 166 GLU A CA 1
ATOM 1340 C C . GLU A 1 166 ? -21.556 9.204 -10.513 1.00 35.22 166 GLU A C 1
ATOM 1342 O O . GLU A 1 166 ? -22.066 8.485 -11.373 1.00 35.22 166 GLU A O 1
ATOM 1347 N N . ILE A 1 167 ? -22.279 9.695 -9.496 1.00 34.62 167 ILE A N 1
ATOM 1348 C CA . ILE A 1 167 ? -23.743 9.541 -9.365 1.00 34.62 167 ILE A CA 1
ATOM 1349 C C . ILE A 1 167 ? -24.433 10.902 -9.459 1.00 34.62 167 ILE A C 1
ATOM 1351 O O . ILE A 1 167 ? -24.018 11.821 -8.718 1.00 34.62 167 ILE A O 1
#